Protein AF-A0A3D8GP35-F1 (afdb_monomer_lite)

Structure (mmCIF, N/CA/C/O backbone):
data_AF-A0A3D8GP35-F1
#
_entry.id   AF-A0A3D8GP35-F1
#
loop_
_atom_site.group_PDB
_at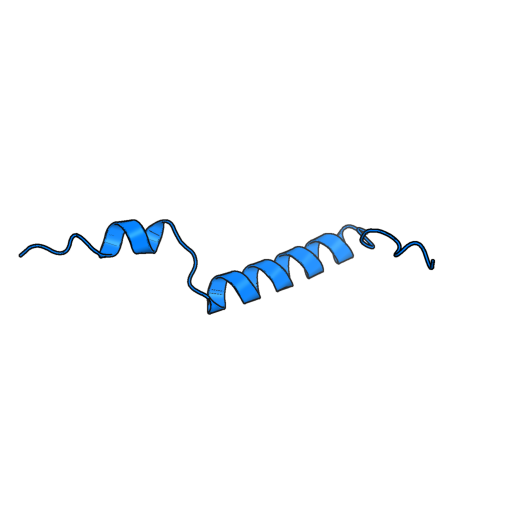om_site.id
_atom_site.type_symbol
_atom_site.label_atom_id
_atom_site.label_alt_id
_atom_site.label_comp_id
_atom_site.label_asym_id
_atom_site.label_entity_id
_atom_site.label_seq_id
_atom_site.pdbx_PDB_ins_code
_atom_site.Cartn_x
_atom_site.Cartn_y
_atom_site.Cartn_z
_atom_site.occupancy
_atom_site.B_iso_or_equiv
_atom_site.auth_seq_id
_atom_site.auth_comp_id
_atom_site.auth_asym_id
_atom_site.auth_atom_id
_atom_site.pdbx_PDB_model_num
ATOM 1 N N . MET A 1 1 ? -27.601 -9.169 22.677 1.00 43.94 1 MET A N 1
ATOM 2 C CA . MET A 1 1 ? -26.234 -8.601 22.624 1.00 43.94 1 MET A CA 1
ATOM 3 C C . MET A 1 1 ? -26.133 -7.704 21.405 1.00 43.94 1 MET A C 1
ATOM 5 O O . MET A 1 1 ? -25.905 -8.192 20.306 1.00 43.94 1 MET A O 1
ATOM 9 N N . GLU A 1 2 ? -26.341 -6.406 21.583 1.00 55.12 2 GLU A N 1
ATOM 10 C CA . GLU A 1 2 ? -26.118 -5.436 20.516 1.00 55.12 2 GLU A CA 1
ATOM 11 C C . GLU A 1 2 ? -24.613 -5.239 20.293 1.00 55.12 2 GLU A C 1
ATOM 13 O O . GLU A 1 2 ? -23.882 -4.832 21.196 1.00 55.12 2 GLU A O 1
ATOM 18 N N . LYS A 1 3 ? -24.128 -5.514 19.078 1.00 66.62 3 LYS A N 1
ATOM 19 C CA . LYS A 1 3 ? -22.823 -5.018 18.613 1.00 66.62 3 LYS A CA 1
ATOM 20 C C . LYS A 1 3 ? -22.980 -4.270 17.282 1.00 66.62 3 LYS A C 1
ATOM 22 O O . LYS A 1 3 ? -22.471 -4.744 16.272 1.00 66.62 3 LYS A O 1
ATOM 27 N N . PRO A 1 4 ? -23.598 -3.076 17.257 1.00 56.78 4 PRO A N 1
ATOM 28 C CA . PRO A 1 4 ? -23.792 -2.307 16.023 1.00 56.78 4 PRO A CA 1
ATOM 29 C C . PRO A 1 4 ? -22.523 -1.586 15.522 1.00 56.78 4 PRO A C 1
ATOM 31 O O . PRO A 1 4 ? -22.575 -0.821 14.565 1.00 56.78 4 PRO A O 1
ATOM 34 N N . LYS A 1 5 ? -21.359 -1.785 16.158 1.00 58.53 5 LYS A N 1
ATOM 35 C CA . LYS A 1 5 ? -20.130 -1.031 15.843 1.00 58.53 5 LYS A CA 1
ATOM 36 C C . LYS A 1 5 ? -19.204 -1.704 14.822 1.00 58.53 5 LYS A C 1
ATOM 38 O O . LYS A 1 5 ? -18.302 -1.045 14.316 1.00 58.53 5 LYS A O 1
ATOM 43 N N . LYS A 1 6 ? -19.394 -2.993 14.514 1.00 59.94 6 LYS A N 1
ATOM 44 C CA . LYS A 1 6 ? -18.467 -3.743 13.644 1.00 59.94 6 LYS A CA 1
ATOM 45 C C . LYS A 1 6 ? -18.676 -3.491 12.152 1.00 59.94 6 LYS A C 1
ATOM 47 O O . LYS A 1 6 ? -17.699 -3.523 11.415 1.00 59.94 6 LYS A O 1
ATOM 52 N N . ASP A 1 7 ? -19.896 -3.204 11.711 1.00 61.47 7 ASP A N 1
ATOM 53 C CA . ASP A 1 7 ? -20.166 -3.076 10.274 1.00 61.47 7 ASP A CA 1
ATOM 54 C C . ASP A 1 7 ? -19.632 -1.767 9.689 1.00 61.47 7 ASP A C 1
ATOM 56 O O . ASP A 1 7 ? -19.078 -1.768 8.596 1.00 61.47 7 ASP A O 1
ATOM 60 N N . LYS A 1 8 ? -19.659 -0.668 10.455 1.00 60.47 8 LYS A N 1
ATOM 61 C CA . LYS A 1 8 ? -19.034 0.600 10.035 1.00 60.47 8 LYS A CA 1
ATOM 62 C C . LYS A 1 8 ? -17.510 0.49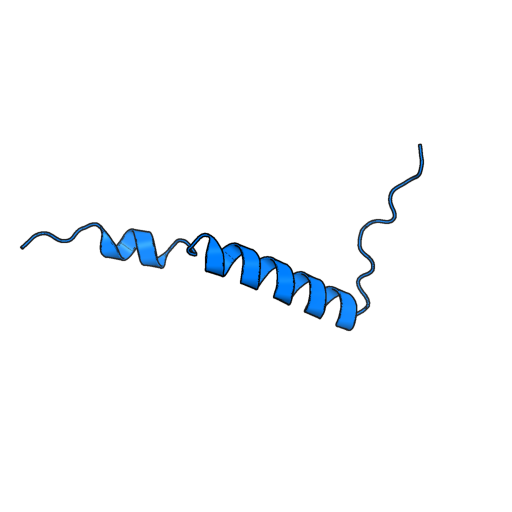4 9.927 1.00 60.47 8 LYS A C 1
ATOM 64 O O . LYS A 1 8 ? -16.931 1.052 9.007 1.00 60.47 8 LYS A O 1
ATOM 69 N N . ALA A 1 9 ? -16.878 -0.282 10.809 1.00 60.84 9 ALA A N 1
ATOM 70 C CA . ALA A 1 9 ? -15.435 -0.524 10.777 1.00 60.84 9 ALA A CA 1
ATOM 71 C C . ALA A 1 9 ? -14.979 -1.378 9.578 1.00 60.84 9 ALA A C 1
ATOM 73 O O . ALA A 1 9 ? -13.793 -1.408 9.278 1.00 60.84 9 ALA A O 1
ATOM 74 N N . ARG A 1 10 ? -15.898 -2.069 8.887 1.00 66.00 10 ARG A N 1
ATOM 75 C CA . ARG A 1 10 ? -15.600 -2.794 7.638 1.00 66.00 10 ARG A CA 1
ATOM 76 C C . ARG A 1 10 ? -15.622 -1.892 6.404 1.00 66.00 10 ARG A C 1
ATOM 78 O O . ARG A 1 10 ? -15.101 -2.287 5.370 1.00 66.00 10 ARG A O 1
ATOM 85 N N . LEU A 1 11 ? -16.231 -0.711 6.509 1.00 79.50 11 LEU A N 1
ATOM 86 C CA . LEU A 1 11 ? -16.365 0.249 5.409 1.00 79.50 11 LEU A CA 1
ATOM 87 C C . LEU A 1 11 ? -15.221 1.270 5.370 1.00 79.50 11 LEU A C 1
ATOM 89 O O . LEU A 1 11 ? -15.080 1.991 4.389 1.00 79.50 11 LEU A O 1
ATOM 93 N N . THR A 1 12 ? -14.414 1.344 6.429 1.00 84.44 12 THR A N 1
ATOM 94 C CA . THR A 1 12 ? -13.302 2.290 6.557 1.00 84.44 12 THR A CA 1
ATOM 95 C C . THR A 1 12 ? -12.009 1.538 6.819 1.00 84.44 12 THR A C 1
ATOM 97 O O . THR A 1 12 ? -11.967 0.677 7.699 1.00 84.44 12 THR A O 1
ATOM 100 N N . LEU A 1 13 ? -10.946 1.889 6.101 1.00 87.38 13 LEU A N 1
ATOM 101 C CA . LEU A 1 13 ? -9.617 1.372 6.397 1.00 87.38 13 LEU A CA 1
ATOM 102 C C . LEU A 1 13 ? -9.132 1.927 7.740 1.00 87.38 13 LEU A C 1
ATOM 104 O O . LEU A 1 13 ? -9.407 3.065 8.114 1.00 87.38 13 LEU A O 1
ATOM 108 N N . THR A 1 14 ? -8.404 1.104 8.484 1.00 89.81 14 THR A N 1
ATOM 109 C CA . THR A 1 14 ? -7.659 1.588 9.649 1.00 89.81 14 THR A CA 1
ATOM 110 C C . THR A 1 14 ? -6.547 2.532 9.193 1.00 89.81 14 THR A C 1
ATOM 112 O O . THR A 1 14 ? -6.014 2.369 8.098 1.00 89.81 14 THR A O 1
ATOM 115 N N . SER A 1 15 ? -6.129 3.469 10.048 1.00 90.44 15 SER A N 1
ATOM 116 C CA . SER A 1 15 ? -5.068 4.435 9.709 1.00 90.44 15 SER A CA 1
ATOM 117 C C . SER A 1 15 ? -3.799 3.762 9.162 1.00 90.44 15 SER A C 1
ATOM 119 O O . SER A 1 15 ? -3.222 4.205 8.171 1.00 90.44 15 SER A O 1
ATOM 121 N N . THR A 1 16 ? -3.396 2.631 9.749 1.00 93.25 16 THR A N 1
ATOM 122 C CA . THR A 1 16 ? -2.255 1.852 9.255 1.00 93.25 16 THR A CA 1
ATOM 123 C C . THR A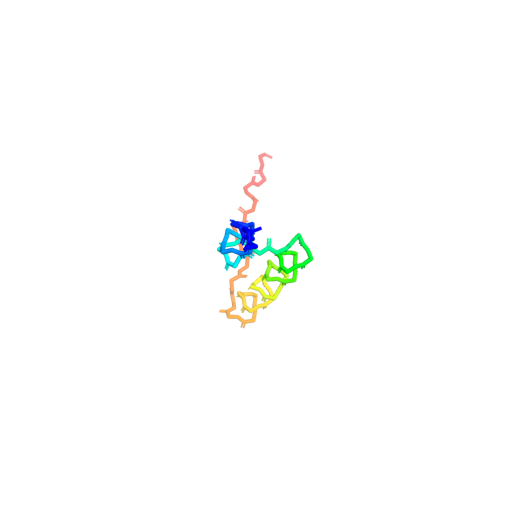 1 16 ? -2.500 1.311 7.845 1.00 93.25 16 THR A C 1
ATOM 125 O O . THR A 1 16 ? -1.617 1.403 6.996 1.00 93.25 16 THR A O 1
ATOM 128 N N . GLN A 1 17 ? -3.696 0.777 7.573 1.00 94.25 17 GLN A N 1
ATOM 129 C CA . GLN A 1 17 ? -4.066 0.281 6.244 1.00 94.25 17 GLN A CA 1
ATOM 130 C C . GLN A 1 17 ? -4.116 1.405 5.206 1.00 94.25 17 GLN A C 1
ATOM 132 O O . GLN A 1 17 ? -3.663 1.197 4.087 1.00 94.25 17 GLN A O 1
ATOM 137 N N . GLU A 1 18 ? -4.605 2.594 5.562 1.00 93.25 18 GLU A N 1
ATOM 138 C CA . GLU A 1 18 ? -4.621 3.752 4.660 1.00 93.25 18 GLU A CA 1
ATOM 139 C C . GLU A 1 18 ? -3.206 4.162 4.245 1.00 93.25 18 GLU A C 1
ATOM 141 O O . GLU A 1 18 ? -2.940 4.372 3.061 1.00 93.25 18 GLU A O 1
ATOM 146 N N . VAL A 1 19 ? -2.275 4.235 5.201 1.00 94.81 19 VAL A N 1
ATOM 147 C CA . VAL A 1 19 ? -0.877 4.596 4.924 1.00 94.81 19 VAL A CA 1
ATOM 148 C C . VAL A 1 19 ? -0.203 3.552 4.037 1.00 94.81 19 VAL A C 1
ATOM 150 O O . VAL A 1 19 ? 0.513 3.916 3.101 1.00 94.81 19 VAL A O 1
ATOM 153 N N . LEU A 1 20 ? -0.421 2.265 4.318 1.00 95.81 20 LEU A N 1
ATOM 154 C CA . LEU A 1 20 ? 0.115 1.178 3.499 1.00 95.81 20 LEU A CA 1
ATOM 155 C C . LEU A 1 20 ? -0.460 1.228 2.083 1.00 95.81 20 LEU A C 1
ATOM 157 O O . LEU A 1 20 ? 0.312 1.287 1.129 1.00 95.81 20 LEU A O 1
ATOM 161 N N . TYR A 1 21 ? -1.783 1.346 1.955 1.00 94.19 21 TYR A N 1
ATOM 162 C CA . TYR A 1 21 ? -2.461 1.473 0.668 1.00 94.19 21 TY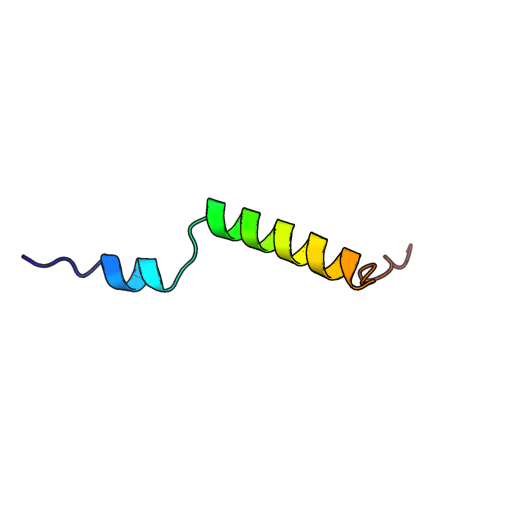R A CA 1
ATOM 163 C C . TYR A 1 21 ? -1.922 2.656 -0.146 1.00 94.19 21 TYR A C 1
ATOM 165 O O . TYR A 1 21 ? -1.559 2.501 -1.308 1.00 94.19 21 TYR A O 1
ATOM 173 N N . GLN A 1 22 ? -1.776 3.836 0.466 1.00 93.69 22 GLN A N 1
ATOM 174 C CA . GLN A 1 22 ? -1.213 5.011 -0.208 1.00 93.69 22 GLN A CA 1
ATOM 175 C C . GLN A 1 22 ? 0.231 4.796 -0.680 1.00 93.69 22 GLN A C 1
ATOM 177 O O . GLN A 1 22 ? 0.616 5.313 -1.731 1.00 93.69 22 GLN A O 1
ATOM 182 N N . ARG A 1 23 ? 1.054 4.084 0.100 1.00 94.25 23 ARG A N 1
ATOM 183 C CA . ARG A 1 23 ? 2.450 3.790 -0.260 1.00 94.25 23 ARG A CA 1
ATOM 184 C C . ARG A 1 23 ? 2.526 2.807 -1.418 1.00 94.25 23 ARG A C 1
ATOM 186 O O . ARG A 1 23 ? 3.250 3.073 -2.374 1.00 94.25 23 ARG A O 1
ATOM 193 N N . GLU A 1 24 ? 1.780 1.713 -1.330 1.00 94.62 24 GLU A N 1
ATOM 194 C CA . GLU A 1 24 ? 1.725 0.673 -2.358 1.00 94.62 24 GLU A CA 1
ATOM 195 C C . GLU A 1 24 ? 1.188 1.233 -3.670 1.00 94.62 24 GLU A C 1
ATOM 197 O O . GLU A 1 24 ? 1.802 1.037 -4.716 1.00 94.62 24 GLU A O 1
ATOM 202 N N . PHE A 1 25 ? 0.120 2.026 -3.601 1.00 94.06 25 PHE A N 1
ATOM 203 C CA . PHE A 1 25 ? -0.454 2.691 -4.761 1.00 94.06 25 PHE A CA 1
ATOM 204 C C . PHE A 1 25 ? 0.566 3.600 -5.458 1.00 94.06 25 PHE A C 1
ATOM 206 O O . PHE A 1 25 ? 0.814 3.450 -6.648 1.00 94.06 25 PHE A O 1
ATOM 213 N N . LYS A 1 26 ? 1.251 4.481 -4.714 1.00 93.00 26 LYS A N 1
ATOM 214 C CA . LYS A 1 26 ? 2.293 5.358 -5.284 1.00 93.00 26 LYS A CA 1
ATOM 215 C C . LYS A 1 26 ? 3.474 4.582 -5.869 1.00 93.00 26 LYS A C 1
ATOM 217 O O . LYS A 1 26 ? 4.085 5.038 -6.834 1.00 93.00 26 LYS A O 1
ATOM 222 N N . ALA A 1 27 ? 3.841 3.456 -5.259 1.00 94.00 27 ALA A N 1
ATOM 223 C CA . ALA A 1 27 ? 4.909 2.602 -5.762 1.00 94.00 27 ALA A CA 1
ATOM 224 C C . ALA A 1 27 ? 4.501 1.920 -7.076 1.00 94.00 27 ALA A C 1
ATOM 226 O O . ALA A 1 27 ? 5.292 1.913 -8.019 1.00 94.00 27 ALA A O 1
ATOM 227 N N . ALA A 1 28 ? 3.269 1.413 -7.152 1.00 95.44 28 ALA A N 1
ATOM 228 C CA . ALA A 1 28 ? 2.702 0.817 -8.356 1.00 95.44 28 ALA A CA 1
ATOM 229 C C . ALA A 1 28 ? 2.562 1.846 -9.486 1.00 95.44 28 ALA A C 1
ATOM 231 O O . ALA A 1 28 ? 3.021 1.590 -10.594 1.00 95.44 28 ALA A O 1
ATOM 232 N N . ASP A 1 29 ? 2.034 3.034 -9.188 1.00 93.25 29 ASP A N 1
ATOM 233 C CA . ASP A 1 29 ? 1.939 4.156 -10.126 1.00 93.25 29 ASP A CA 1
ATOM 234 C C . ASP A 1 29 ? 3.311 4.508 -10.709 1.00 93.25 29 ASP A C 1
ATOM 236 O O . ASP A 1 29 ? 3.474 4.621 -11.924 1.00 93.25 29 ASP A O 1
ATOM 240 N N . ARG A 1 30 ? 4.335 4.614 -9.855 1.00 91.81 30 ARG A N 1
ATOM 241 C CA . ARG A 1 30 ? 5.706 4.874 -10.308 1.00 91.81 30 ARG A CA 1
ATOM 242 C C 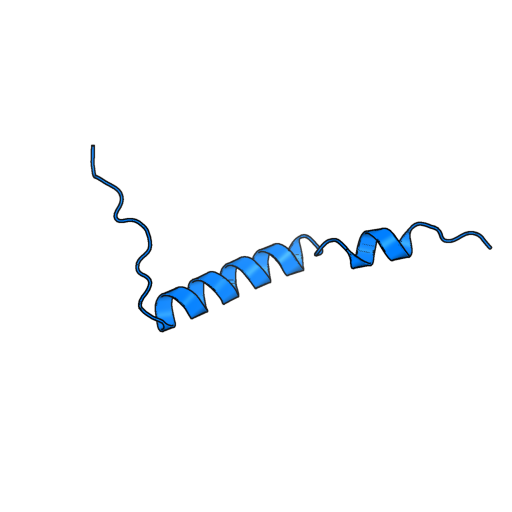. ARG A 1 30 ? 6.243 3.742 -11.182 1.00 91.81 30 ARG A C 1
ATOM 244 O O . ARG A 1 30 ? 6.888 4.021 -12.187 1.00 91.81 30 ARG A O 1
ATOM 251 N N . ALA A 1 31 ? 5.989 2.486 -10.814 1.00 94.38 31 ALA A N 1
ATOM 252 C CA . ALA A 1 31 ? 6.384 1.327 -11.614 1.00 94.38 31 ALA A CA 1
ATOM 253 C C . ALA A 1 31 ? 5.665 1.295 -12.976 1.00 94.38 31 ALA A C 1
ATOM 255 O O . ALA A 1 31 ? 6.249 0.861 -13.964 1.00 94.38 31 ALA A O 1
ATOM 256 N N . ALA A 1 32 ? 4.439 1.819 -13.039 1.00 93.38 32 ALA A N 1
ATOM 257 C CA . ALA A 1 32 ? 3.680 2.036 -14.268 1.00 93.38 32 ALA A CA 1
ATOM 258 C C . ALA A 1 32 ? 4.122 3.289 -15.056 1.00 93.38 32 ALA A C 1
ATOM 260 O O . ALA A 1 32 ? 3.569 3.569 -16.118 1.00 93.38 32 ALA A O 1
ATOM 261 N N . GLY A 1 33 ? 5.115 4.042 -14.567 1.00 93.00 33 GLY A N 1
ATOM 262 C CA . GL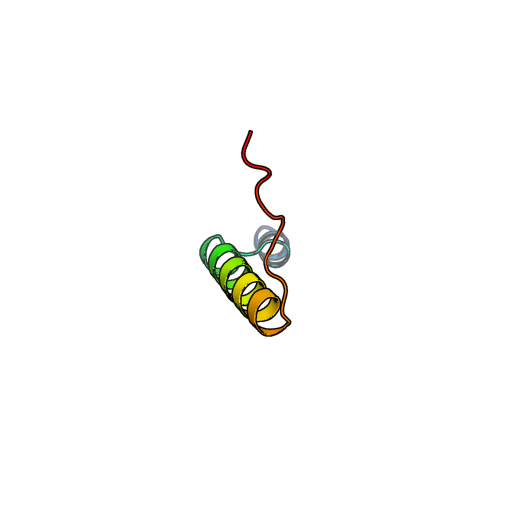Y A 1 33 ? 5.667 5.224 -15.238 1.00 93.00 33 GLY A CA 1
ATOM 263 C C . GLY A 1 33 ? 4.971 6.547 -14.899 1.00 93.00 33 GLY A C 1
ATOM 264 O O . GLY A 1 33 ? 5.234 7.558 -15.548 1.00 93.00 33 GLY A O 1
ATOM 265 N N . PHE A 1 34 ? 4.098 6.586 -13.889 1.00 89.81 34 PHE A N 1
ATOM 266 C CA . PHE A 1 34 ? 3.501 7.832 -13.413 1.00 89.81 34 PHE A CA 1
ATOM 267 C C . PHE A 1 34 ? 4.499 8.616 -12.545 1.00 89.81 34 PHE A C 1
ATOM 269 O O . PHE A 1 34 ? 4.812 8.242 -11.414 1.00 89.81 34 PHE A O 1
ATOM 276 N N . GLU A 1 35 ? 4.989 9.744 -13.063 1.00 84.81 35 GLU A N 1
ATOM 277 C CA . GLU A 1 35 ? 5.943 10.624 -12.362 1.00 84.81 35 GLU A CA 1
ATOM 278 C C . GLU A 1 35 ? 5.268 11.695 -11.484 1.00 84.81 35 GLU A C 1
ATOM 280 O O . GLU A 1 35 ? 5.939 12.513 -10.850 1.00 84.81 35 GLU A O 1
ATOM 285 N N . GLY A 1 36 ? 3.936 11.684 -11.406 1.00 81.44 36 GLY A N 1
ATOM 286 C CA . GLY A 1 36 ? 3.169 12.716 -10.718 1.00 81.44 36 GLY A CA 1
ATOM 287 C C . GLY A 1 36 ? 3.141 14.054 -11.468 1.00 81.44 36 GLY A C 1
ATOM 288 O O . GLY A 1 36 ? 3.821 14.250 -12.479 1.00 81.44 36 GLY A O 1
ATOM 289 N N . PRO A 1 37 ? 2.324 15.011 -11.001 1.00 82.31 37 PRO A N 1
ATOM 290 C CA . PRO A 1 37 ? 2.314 16.346 -11.572 1.00 82.31 37 PRO A CA 1
ATOM 291 C C . PRO A 1 37 ? 3.683 16.998 -11.357 1.00 82.31 37 PRO A C 1
ATOM 293 O O . PRO A 1 37 ? 4.133 17.169 -10.222 1.00 82.31 37 PRO A O 1
ATOM 296 N N . LYS A 1 38 ? 4.338 17.401 -12.452 1.00 70.12 38 LYS A N 1
ATOM 297 C CA . LYS A 1 38 ? 5.539 18.237 -12.387 1.00 70.12 38 LYS A CA 1
ATOM 298 C C . LYS A 1 38 ? 5.149 19.521 -11.665 1.00 70.12 38 LYS A C 1
ATOM 300 O O . LYS A 1 38 ? 4.368 20.310 -12.197 1.00 70.12 38 LYS A O 1
ATOM 305 N N . LEU A 1 39 ? 5.653 19.708 -10.444 1.00 71.56 39 LEU A N 1
ATOM 306 C CA . LEU A 1 39 ? 5.523 20.964 -9.712 1.00 71.56 39 LEU A CA 1
ATOM 307 C C . LEU A 1 39 ? 5.989 22.081 -10.648 1.00 71.56 39 LEU A C 1
ATOM 309 O O . LEU A 1 39 ? 7.179 22.190 -10.946 1.00 71.56 39 LEU A O 1
ATOM 313 N N . LYS A 1 40 ? 5.043 22.883 -11.152 1.00 67.81 40 LYS A N 1
ATOM 314 C CA . LYS A 1 40 ? 5.358 24.127 -11.851 1.00 67.81 40 LYS A CA 1
ATOM 315 C C . LYS A 1 40 ? 6.111 24.972 -10.829 1.00 67.81 40 LYS A C 1
ATOM 317 O O . LYS A 1 40 ? 5.501 25.470 -9.883 1.00 67.81 40 LYS A O 1
ATOM 322 N N . LYS A 1 41 ? 7.439 25.054 -10.970 1.00 69.06 41 LYS A N 1
ATOM 323 C CA . LYS A 1 41 ? 8.245 26.032 -10.238 1.00 69.06 41 LYS A CA 1
ATOM 324 C C . LYS A 1 41 ? 7.620 27.395 -10.536 1.00 69.06 41 LYS A C 1
ATOM 326 O O . LYS A 1 41 ? 7.500 27.756 -11.705 1.00 69.06 41 LYS A O 1
ATOM 331 N N . ARG A 1 42 ? 7.100 28.037 -9.490 1.00 69.31 42 ARG A N 1
ATOM 332 C CA . ARG A 1 42 ? 6.656 29.430 -9.543 1.00 69.31 42 ARG A CA 1
ATOM 333 C C . ARG A 1 42 ? 7.865 30.334 -9.706 1.00 69.31 42 ARG A C 1
ATOM 335 O O . ARG A 1 42 ? 8.939 29.939 -9.199 1.00 69.31 42 ARG A O 1
#

Radius of gyration: 17.32 Å; chains: 1; bounding box: 34×38×38 Å

Sequence (42 aa):
MEKPKKDKARLTLTSTQEVLYQREFKAADRAAGFEGPKLKKR

InterPro domains:
  IPR025437 YfhE-like protein [PF14152] (2-34)

pLDDT: mean 80.9, std 14.81, range [43.94, 95.81]

Secondary structure (DSSP, 8-state):
---TTHHHHTTS--HHHHHHHHHHHHHHHHHTT---------

Foldseek 3Di:
DDDPPVVVCVVDDDPVRVVVVVVVVVVVCVVVVNPDDDPPDD

Organism: NCBI:txid2259171